Protein AF-A0A0H4P6W6-F1 (afdb_monomer_lite)

Sequence (100 aa):
MFYNNVSYNNNSGYTLGKTTTTVNNIEFSNKVPSYRSGLHHHNSWNLSDYTVSASDFVSLDPSSPDFLRLKAGSGLVNVGSDIGFPFNGTAPDLGVYEQY

Structure (mmCIF, N/CA/C/O backbone):
data_AF-A0A0H4P6W6-F1
#
_entry.id   AF-A0A0H4P6W6-F1
#
loop_
_atom_site.group_PDB
_atom_site.id
_atom_site.type_symbol
_atom_site.label_atom_id
_atom_site.label_alt_id
_atom_site.label_comp_id
_atom_site.label_asym_id
_atom_site.label_entity_id
_atom_site.label_seq_id
_atom_site.pdbx_PDB_ins_code
_atom_site.Cartn_x
_atom_site.Cartn_y
_atom_site.Cartn_z
_atom_site.occupancy
_atom_site.B_iso_or_equiv
_atom_site.auth_seq_id
_atom_site.auth_comp_id
_atom_site.auth_asym_id
_atom_site.auth_atom_id
_atom_site.pdbx_PDB_model_num
ATOM 1 N N . MET A 1 1 ? 7.174 12.689 -2.172 1.00 85.69 1 MET A N 1
ATOM 2 C CA . MET A 1 1 ? 6.743 11.956 -0.966 1.00 85.69 1 MET A CA 1
ATOM 3 C C . MET A 1 1 ? 5.545 11.104 -1.336 1.00 85.69 1 MET A C 1
ATOM 5 O O . MET A 1 1 ? 4.753 11.578 -2.140 1.00 85.69 1 MET A O 1
ATOM 9 N N . PHE A 1 2 ? 5.421 9.895 -0.789 1.00 92.06 2 PHE A N 1
ATOM 10 C CA . PHE A 1 2 ? 4.225 9.057 -0.950 1.00 92.06 2 PHE A CA 1
ATOM 11 C C . PHE A 1 2 ? 3.742 8.606 0.425 1.00 92.06 2 PHE A C 1
ATOM 13 O O . PHE A 1 2 ? 4.466 7.902 1.132 1.00 92.06 2 PHE A O 1
ATOM 20 N N . TYR A 1 3 ? 2.542 9.031 0.800 1.00 96.56 3 TYR A N 1
ATOM 21 C CA . TYR A 1 3 ? 1.923 8.707 2.079 1.00 96.56 3 TYR A CA 1
ATOM 22 C C . TYR A 1 3 ? 0.562 8.069 1.855 1.00 96.56 3 TYR A C 1
ATOM 24 O O . TYR A 1 3 ? -0.180 8.579 1.017 1.00 96.56 3 TYR A O 1
ATOM 32 N N . ASN A 1 4 ? 0.254 6.991 2.578 1.00 97.75 4 ASN A N 1
ATOM 33 C CA . ASN A 1 4 ? -1.084 6.391 2.580 1.00 97.75 4 ASN A CA 1
ATOM 34 C C . ASN A 1 4 ? -1.596 6.040 1.165 1.00 97.75 4 ASN A C 1
ATOM 36 O O . ASN A 1 4 ? -2.694 6.408 0.761 1.00 97.75 4 ASN A O 1
ATOM 40 N N . ASN A 1 5 ? -0.776 5.339 0.371 1.00 97.06 5 ASN A N 1
ATOM 41 C CA . ASN A 1 5 ? -1.149 4.867 -0.970 1.00 97.06 5 ASN A CA 1
ATOM 42 C C . ASN A 1 5 ? -1.202 3.342 -1.028 1.00 97.06 5 ASN A C 1
ATOM 44 O O . ASN A 1 5 ? -0.554 2.654 -0.243 1.00 97.06 5 ASN A O 1
ATOM 48 N N . VAL A 1 6 ? -1.896 2.819 -2.037 1.00 97.81 6 VAL A N 1
ATOM 49 C CA . VAL A 1 6 ? -1.865 1.397 -2.391 1.00 97.81 6 VAL A CA 1
ATOM 50 C C . VAL A 1 6 ? -1.367 1.252 -3.827 1.00 97.81 6 VAL A C 1
ATOM 52 O O . VAL A 1 6 ? -1.926 1.843 -4.747 1.00 97.81 6 VAL A O 1
ATOM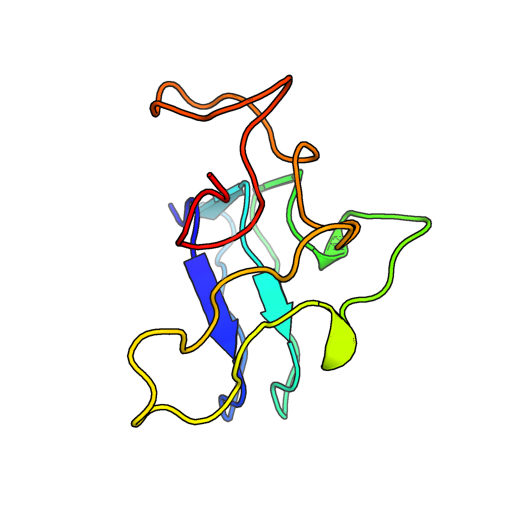 55 N N . SER A 1 7 ? -0.310 0.468 -4.027 1.00 97.25 7 SER A N 1
ATOM 56 C CA . SER A 1 7 ? 0.141 0.018 -5.342 1.00 97.25 7 SER A CA 1
ATOM 57 C C . SER A 1 7 ? -0.283 -1.430 -5.525 1.00 97.25 7 SER A C 1
ATOM 59 O O . SER A 1 7 ? 0.294 -2.333 -4.912 1.00 97.25 7 SER A O 1
ATOM 61 N N . TYR A 1 8 ? -1.319 -1.625 -6.340 1.00 97.94 8 TYR A N 1
ATOM 62 C CA . TYR A 1 8 ? -1.950 -2.917 -6.564 1.00 97.94 8 TYR A CA 1
ATOM 63 C C . TYR A 1 8 ? -1.968 -3.295 -8.045 1.00 97.94 8 TYR A C 1
ATOM 65 O O . TYR A 1 8 ? -2.406 -2.505 -8.879 1.00 97.94 8 TYR A O 1
ATOM 73 N N . ASN A 1 9 ? -1.537 -4.523 -8.350 1.00 97.69 9 ASN A N 1
ATOM 74 C CA . ASN A 1 9 ? -1.640 -5.151 -9.674 1.00 97.69 9 ASN A CA 1
ATOM 75 C C . ASN A 1 9 ? -1.070 -4.308 -10.834 1.00 97.69 9 ASN A C 1
ATOM 77 O O . ASN A 1 9 ? -1.546 -4.353 -11.970 1.00 97.69 9 ASN A O 1
ATOM 81 N N . ASN A 1 10 ? -0.024 -3.533 -10.553 1.00 96.69 10 ASN A N 1
ATOM 82 C CA . ASN A 1 10 ? 0.677 -2.744 -11.553 1.00 96.69 10 ASN A CA 1
ATOM 83 C C . ASN A 1 10 ? 1.766 -3.572 -12.248 1.00 96.69 10 ASN A C 1
ATOM 85 O O . ASN A 1 10 ? 2.277 -4.567 -11.724 1.00 96.69 10 ASN A O 1
ATOM 89 N N . ASN A 1 11 ? 2.193 -3.116 -13.431 1.00 97.00 11 ASN A N 1
ATOM 90 C CA . ASN A 1 11 ? 3.368 -3.691 -14.091 1.00 97.00 11 ASN A CA 1
ATOM 91 C C . ASN A 1 11 ? 4.644 -3.510 -13.249 1.00 97.00 11 ASN A C 1
ATOM 93 O O . ASN A 1 11 ? 5.520 -4.367 -13.254 1.00 97.00 11 ASN A O 1
ATOM 97 N N . SER A 1 12 ? 4.728 -2.408 -12.507 1.00 95.12 12 SER A N 1
ATOM 98 C CA . SER A 1 12 ? 5.779 -2.130 -11.534 1.00 95.12 12 SER A CA 1
ATOM 99 C C . SER A 1 12 ? 5.171 -1.429 -10.329 1.00 95.12 12 SER A C 1
ATOM 101 O O . SER A 1 12 ? 4.263 -0.613 -10.488 1.00 95.12 12 SER A O 1
ATOM 103 N N . GLY A 1 13 ? 5.709 -1.713 -9.146 1.00 93.12 13 GLY A N 1
ATOM 104 C CA . GLY A 1 13 ? 5.454 -0.934 -7.944 1.00 93.12 13 GLY A CA 1
ATOM 105 C C . GLY A 1 13 ? 6.020 0.484 -8.021 1.00 93.12 13 GLY A C 1
ATOM 106 O O . GLY A 1 13 ? 6.339 1.014 -9.089 1.00 93.12 13 GLY A O 1
ATOM 107 N N . TYR A 1 14 ? 6.169 1.114 -6.862 1.00 88.56 14 TYR A N 1
ATOM 108 C CA . TYR A 1 14 ? 6.710 2.461 -6.753 1.00 88.56 14 TYR A CA 1
ATOM 109 C C . TYR A 1 14 ? 8.139 2.551 -7.315 1.00 88.56 14 TYR A C 1
ATOM 111 O O . TYR A 1 14 ? 8.974 1.681 -7.074 1.00 88.56 14 TYR A O 1
ATOM 119 N N . THR A 1 15 ? 8.445 3.645 -8.018 1.00 89.56 15 THR A N 1
ATOM 120 C CA . THR A 1 15 ? 9.821 4.007 -8.390 1.00 89.56 15 THR A CA 1
ATOM 121 C C . THR A 1 15 ? 10.287 5.143 -7.487 1.00 89.56 15 THR A C 1
ATOM 123 O O . THR A 1 15 ? 9.971 6.309 -7.719 1.00 89.56 15 THR A O 1
ATOM 126 N N . LEU A 1 16 ? 11.004 4.798 -6.417 1.00 87.00 16 LEU A N 1
ATOM 127 C CA . LEU A 1 16 ? 11.374 5.726 -5.349 1.00 87.00 16 LEU A CA 1
ATOM 128 C C . LEU A 1 16 ? 12.857 6.088 -5.451 1.00 87.00 16 LEU A C 1
ATOM 130 O O . LEU A 1 16 ? 13.744 5.304 -5.091 1.00 87.00 16 LEU A O 1
ATOM 134 N N . GLY A 1 17 ? 13.127 7.296 -5.947 1.00 87.94 17 GLY A N 1
ATOM 135 C CA . GLY A 1 17 ? 14.477 7.857 -6.006 1.00 87.94 17 GLY A CA 1
ATOM 136 C C . GLY A 1 17 ? 15.032 8.205 -4.619 1.00 87.94 17 GLY A C 1
ATOM 137 O O . GLY A 1 17 ? 14.283 8.302 -3.648 1.00 87.94 17 GLY A O 1
ATOM 138 N N . LYS A 1 18 ? 16.346 8.456 -4.538 1.00 89.56 18 LYS A N 1
ATOM 139 C CA . LYS A 1 18 ? 17.091 8.671 -3.278 1.00 89.56 18 LYS A CA 1
ATOM 140 C C . LYS A 1 18 ? 16.525 9.753 -2.351 1.00 89.56 18 LYS A C 1
ATOM 142 O O . LYS A 1 18 ? 16.710 9.677 -1.145 1.00 89.56 18 LYS A O 1
ATOM 147 N N . THR A 1 19 ? 15.846 10.758 -2.896 1.00 90.50 19 THR A N 1
ATOM 148 C CA . THR A 1 19 ? 15.268 11.879 -2.133 1.00 90.50 19 THR A CA 1
ATOM 149 C C . THR A 1 19 ? 13.803 11.665 -1.747 1.00 90.50 19 THR A C 1
ATOM 151 O O . THR A 1 19 ? 13.171 12.562 -1.196 1.00 90.50 19 THR A O 1
ATOM 154 N N . THR A 1 20 ? 13.229 10.501 -2.056 1.00 92.88 20 THR A N 1
ATOM 155 C CA . THR A 1 20 ? 11.813 10.221 -1.802 1.00 92.88 20 THR A CA 1
ATOM 156 C C . THR A 1 20 ? 11.625 9.616 -0.417 1.00 92.88 20 THR A C 1
ATOM 158 O O . THR A 1 20 ? 12.242 8.597 -0.121 1.00 92.88 20 THR A O 1
ATOM 161 N N . THR A 1 21 ? 10.728 10.192 0.389 1.00 94.44 21 THR A N 1
ATOM 162 C CA . THR A 1 21 ? 10.214 9.551 1.610 1.00 94.44 21 THR A CA 1
ATOM 163 C C . THR A 1 21 ? 8.885 8.854 1.334 1.00 94.44 21 THR A C 1
ATOM 165 O O . THR A 1 21 ? 8.011 9.421 0.662 1.00 94.44 21 THR A O 1
ATOM 168 N N . THR A 1 22 ? 8.738 7.633 1.855 1.00 95.94 22 THR A N 1
ATOM 169 C CA . THR A 1 22 ? 7.503 6.840 1.779 1.00 95.94 22 THR A CA 1
ATOM 170 C C . THR A 1 22 ? 7.099 6.267 3.129 1.00 95.94 22 THR A C 1
ATOM 172 O O . THR A 1 22 ? 7.913 5.633 3.805 1.00 95.94 22 THR A O 1
ATOM 175 N N . VAL A 1 23 ? 5.846 6.508 3.513 1.00 97.88 23 VAL A N 1
ATOM 176 C CA . VAL A 1 23 ? 5.281 6.121 4.814 1.00 97.88 23 VAL A CA 1
ATOM 177 C C . VAL A 1 23 ? 3.850 5.632 4.625 1.00 97.88 23 VAL A C 1
ATOM 179 O O . VAL A 1 23 ? 3.121 6.182 3.803 1.00 97.88 23 VAL A O 1
ATOM 182 N N . ASN A 1 24 ? 3.439 4.611 5.369 1.00 98.38 24 ASN A N 1
ATOM 183 C CA . ASN A 1 24 ? 2.072 4.088 5.382 1.00 98.38 24 ASN A CA 1
ATOM 184 C C . ASN A 1 24 ? 1.555 3.557 4.031 1.00 98.38 24 ASN A C 1
ATOM 186 O O . ASN A 1 24 ? 0.353 3.574 3.784 1.00 98.38 24 ASN A O 1
ATOM 190 N N . ASN A 1 25 ? 2.423 3.111 3.115 1.00 98.06 25 ASN A N 1
ATOM 191 C CA . ASN A 1 25 ? 1.984 2.595 1.812 1.00 98.06 25 ASN A CA 1
ATOM 192 C C . ASN A 1 25 ? 1.837 1.071 1.809 1.00 98.06 25 ASN A C 1
ATOM 194 O O . ASN A 1 25 ? 2.605 0.360 2.458 1.00 98.06 25 ASN A O 1
ATOM 198 N N . ILE A 1 26 ? 0.911 0.569 0.995 1.00 98.38 26 ILE A N 1
ATOM 199 C CA . ILE A 1 26 ? 0.752 -0.854 0.696 1.00 98.38 26 ILE A CA 1
ATOM 200 C C . ILE A 1 26 ? 1.267 -1.138 -0.715 1.00 98.38 26 ILE A C 1
ATOM 202 O O . ILE A 1 26 ? 0.913 -0.458 -1.674 1.00 98.38 26 ILE A O 1
ATOM 206 N N . GLU A 1 27 ? 2.063 -2.191 -0.857 1.00 97.25 27 GLU A N 1
ATOM 207 C CA . GLU A 1 27 ? 2.341 -2.847 -2.133 1.00 97.25 27 GLU A CA 1
ATOM 208 C C . GLU A 1 27 ? 1.765 -4.265 -2.127 1.00 97.25 27 GLU A C 1
ATOM 210 O O . GLU A 1 27 ? 2.052 -5.041 -1.213 1.00 97.25 27 GLU A O 1
ATOM 215 N N . PHE A 1 28 ? 0.988 -4.604 -3.161 1.00 98.12 28 PHE A N 1
ATOM 216 C CA . PHE A 1 28 ? 0.424 -5.940 -3.320 1.00 98.12 28 PHE A CA 1
ATOM 217 C C . PHE A 1 28 ? 0.253 -6.345 -4.792 1.00 98.12 28 PHE A C 1
ATOM 219 O O . PHE A 1 28 ? -0.247 -5.586 -5.614 1.00 98.12 28 PHE A O 1
ATOM 226 N N . SER A 1 29 ? 0.622 -7.583 -5.133 1.00 97.38 29 SER A N 1
ATOM 227 C CA . SER A 1 29 ? 0.366 -8.196 -6.450 1.00 97.38 29 SER A CA 1
ATOM 228 C C . SER A 1 29 ? 0.947 -7.463 -7.678 1.00 97.38 29 SER A C 1
ATOM 230 O O . SER A 1 29 ? 0.508 -7.708 -8.801 1.00 97.38 29 SER A O 1
ATOM 232 N N . ASN A 1 30 ? 1.935 -6.581 -7.512 1.00 97.44 30 ASN A N 1
ATOM 233 C CA . ASN A 1 30 ? 2.650 -5.989 -8.647 1.00 97.44 30 ASN A CA 1
ATOM 234 C C . ASN A 1 30 ? 3.530 -7.040 -9.339 1.00 97.44 30 ASN A C 1
ATOM 236 O O . ASN A 1 30 ? 4.128 -7.884 -8.671 1.00 97.44 30 ASN A O 1
ATOM 240 N N . LYS A 1 31 ? 3.663 -6.967 -10.671 1.00 97.00 31 LYS A N 1
ATOM 241 C CA . LYS A 1 31 ? 4.536 -7.892 -11.425 1.00 97.00 31 LYS A CA 1
ATOM 242 C C . LYS A 1 31 ? 6.010 -7.716 -11.065 1.00 97.00 31 LYS A C 1
ATOM 244 O O . LYS A 1 31 ? 6.749 -8.692 -10.983 1.00 97.00 31 LYS A O 1
ATOM 249 N N . VAL A 1 32 ? 6.424 -6.466 -10.869 1.00 95.88 32 VAL A N 1
ATOM 250 C CA . VAL A 1 32 ? 7.760 -6.093 -10.401 1.00 95.88 32 VAL A CA 1
ATOM 251 C C . VAL A 1 32 ? 7.602 -5.320 -9.089 1.00 95.88 32 VAL A C 1
ATOM 253 O O . VAL A 1 32 ? 6.838 -4.348 -9.073 1.00 95.88 32 VAL A O 1
ATOM 256 N N . PRO A 1 33 ? 8.288 -5.718 -7.999 1.00 92.38 33 PRO A N 1
ATOM 257 C CA . PRO A 1 33 ? 8.260 -4.980 -6.742 1.00 92.38 33 PRO A CA 1
ATOM 258 C C . PRO A 1 33 ? 8.778 -3.551 -6.894 1.00 92.38 33 PRO A C 1
ATOM 260 O O . PRO A 1 33 ? 9.508 -3.219 -7.828 1.00 92.38 33 PR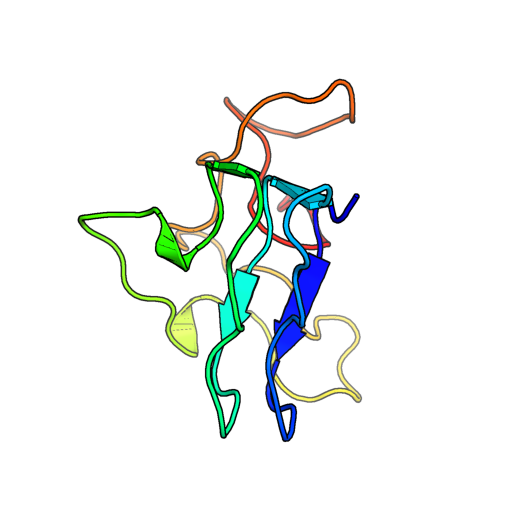O A O 1
ATOM 263 N N . SER A 1 34 ? 8.446 -2.708 -5.927 1.00 92.50 34 SER A N 1
ATOM 264 C CA . SER A 1 34 ? 8.897 -1.321 -5.906 1.00 92.50 34 SER A CA 1
ATOM 265 C C . SER A 1 34 ? 10.425 -1.207 -5.853 1.00 92.50 34 SER A C 1
ATOM 267 O O . SER A 1 34 ? 11.085 -1.876 -5.055 1.00 92.50 34 SER A O 1
ATOM 269 N N . TYR A 1 35 ? 10.988 -0.288 -6.639 1.00 91.88 35 TYR A N 1
ATOM 270 C CA . TYR A 1 35 ? 12.378 0.143 -6.499 1.00 91.88 35 TYR A CA 1
ATOM 271 C C . TYR A 1 35 ? 12.480 1.177 -5.374 1.00 91.88 35 TYR A C 1
ATOM 273 O O . TYR A 1 35 ? 11.843 2.231 -5.428 1.00 91.88 35 TYR A O 1
ATOM 281 N N . ARG A 1 36 ? 13.281 0.880 -4.347 1.00 91.69 36 ARG A N 1
ATOM 282 C CA . ARG A 1 36 ? 13.305 1.621 -3.077 1.00 91.69 36 ARG A CA 1
ATOM 283 C C . ARG A 1 36 ? 14.724 2.090 -2.761 1.00 91.69 36 ARG A C 1
ATOM 285 O O . ARG A 1 36 ? 15.507 1.341 -2.193 1.00 91.69 36 ARG A O 1
ATOM 292 N N . SER A 1 37 ? 15.064 3.319 -3.157 1.00 90.19 37 SER A N 1
ATOM 293 C CA . SER A 1 37 ? 16.399 3.901 -2.902 1.00 90.19 37 SER A CA 1
ATOM 294 C C . SER A 1 37 ? 16.408 5.108 -1.958 1.00 90.19 37 SER A C 1
ATOM 296 O O . SER A 1 37 ? 17.483 5.586 -1.601 1.00 90.19 37 SER A O 1
ATOM 298 N N . GLY A 1 38 ? 15.229 5.617 -1.590 1.00 90.00 38 GLY A N 1
ATOM 299 C CA . GLY A 1 38 ? 15.049 6.714 -0.635 1.00 90.00 38 GLY A CA 1
ATOM 300 C C . GLY A 1 38 ? 14.697 6.235 0.776 1.00 90.00 38 GLY A C 1
ATOM 301 O O . GLY A 1 38 ? 14.818 5.051 1.090 1.00 90.00 38 GLY A O 1
ATOM 302 N N . LEU A 1 39 ? 14.233 7.157 1.624 1.00 93.88 39 LEU A N 1
ATOM 303 C CA . LEU A 1 39 ? 13.782 6.842 2.980 1.00 93.88 39 LEU A CA 1
ATOM 304 C C . LEU A 1 39 ? 12.412 6.151 2.940 1.00 93.88 39 LEU A C 1
ATOM 306 O O . LEU A 1 39 ? 11.464 6.635 2.320 1.00 93.88 39 LEU A O 1
ATOM 310 N N . HIS A 1 40 ? 12.277 5.024 3.629 1.00 94.69 40 HIS A N 1
ATOM 311 C CA . HIS A 1 40 ? 11.005 4.319 3.722 1.00 94.69 40 HIS A CA 1
ATOM 312 C C . HIS A 1 40 ? 10.836 3.669 5.095 1.00 94.69 40 HIS A C 1
ATOM 314 O O . HIS A 1 40 ? 11.733 2.976 5.573 1.00 94.69 40 HIS A O 1
ATOM 320 N N . HIS A 1 41 ? 9.684 3.874 5.727 1.00 96.19 41 HIS A N 1
ATOM 321 C CA . HIS A 1 41 ? 9.330 3.227 6.991 1.00 96.19 41 HIS A CA 1
ATOM 322 C C . HIS A 1 41 ? 7.823 3.011 7.078 1.00 96.19 41 HIS A C 1
ATOM 324 O O . HIS A 1 41 ? 7.067 3.741 6.446 1.00 96.19 41 HIS A O 1
ATOM 330 N N . HIS A 1 42 ? 7.388 2.033 7.877 1.00 97.50 42 HIS A N 1
ATOM 331 C CA . HIS A 1 42 ? 5.965 1.731 8.092 1.00 97.50 42 HIS A CA 1
ATOM 332 C C . HIS A 1 42 ? 5.181 1.561 6.780 1.00 97.50 42 HIS A C 1
ATOM 334 O O . HIS A 1 42 ? 4.044 1.988 6.663 1.00 97.50 42 HIS A O 1
ATOM 340 N N . ASN A 1 43 ? 5.804 0.989 5.751 1.00 97.88 43 ASN A N 1
ATOM 341 C CA . ASN A 1 43 ? 5.096 0.503 4.571 1.00 97.88 43 ASN A CA 1
ATOM 342 C C . ASN A 1 43 ? 4.871 -1.003 4.720 1.00 97.88 43 ASN A C 1
ATOM 344 O O . ASN A 1 43 ? 5.537 -1.643 5.534 1.00 97.88 43 ASN A O 1
ATOM 348 N N . SER A 1 44 ? 4.015 -1.599 3.892 1.00 97.88 44 SER A N 1
ATOM 349 C CA . SER A 1 44 ? 3.708 -3.031 3.988 1.00 97.88 44 SER A CA 1
ATOM 350 C C . SER A 1 44 ? 4.950 -3.920 3.882 1.00 97.88 44 SER A C 1
ATOM 352 O O . SER A 1 44 ? 5.040 -4.954 4.529 1.00 97.88 44 SER A O 1
ATOM 354 N N . TRP A 1 45 ? 5.959 -3.485 3.129 1.00 95.88 45 TRP A N 1
ATOM 355 C CA . TRP A 1 45 ? 7.239 -4.179 2.990 1.00 95.88 45 TRP A CA 1
ATOM 356 C C . TRP A 1 45 ? 8.239 -3.946 4.130 1.00 95.88 45 TRP A C 1
ATOM 358 O O . TRP A 1 45 ? 9.380 -4.399 4.048 1.00 95.88 45 TRP A O 1
ATOM 368 N N . ASN A 1 46 ? 7.863 -3.169 5.143 1.00 96.94 46 ASN A N 1
ATOM 369 C CA . ASN A 1 46 ? 8.643 -2.966 6.360 1.00 96.94 46 ASN A CA 1
ATOM 370 C C . ASN A 1 46 ? 8.107 -3.789 7.541 1.00 96.94 46 ASN A C 1
ATOM 372 O O . ASN A 1 46 ? 8.738 -3.778 8.593 1.00 96.94 46 ASN A O 1
ATOM 376 N N . LEU A 1 47 ? 6.988 -4.498 7.373 1.00 96.50 47 LEU A N 1
ATOM 377 C CA . LEU A 1 47 ? 6.449 -5.401 8.385 1.00 96.50 47 LEU A CA 1
ATOM 378 C C . LEU A 1 47 ? 7.254 -6.711 8.373 1.00 96.50 47 LEU A C 1
ATOM 380 O O . LEU A 1 47 ? 7.332 -7.376 7.343 1.00 96.50 47 LEU A O 1
ATOM 384 N N . SER A 1 48 ? 7.878 -7.070 9.497 1.00 94.12 48 SER A N 1
ATOM 385 C CA . SER A 1 48 ? 8.687 -8.296 9.625 1.00 94.12 48 SER A CA 1
ATOM 386 C C . SER A 1 48 ? 7.842 -9.565 9.696 1.00 94.12 48 SER A C 1
ATOM 388 O O . SER A 1 48 ? 8.228 -10.591 9.144 1.00 94.12 48 SER A O 1
ATOM 390 N N . ASP A 1 49 ? 6.684 -9.476 10.351 1.00 93.50 49 ASP A N 1
ATOM 391 C CA . ASP A 1 49 ? 5.868 -10.630 10.746 1.00 93.50 49 ASP A CA 1
ATOM 392 C C . ASP A 1 49 ? 4.521 -10.679 10.012 1.00 93.50 49 ASP A C 1
ATOM 394 O O . ASP A 1 49 ? 3.610 -11.409 10.401 1.00 93.50 49 ASP A O 1
ATOM 398 N N . TYR A 1 50 ? 4.381 -9.893 8.940 1.00 97.12 50 TYR A N 1
ATOM 399 C CA . TYR A 1 50 ? 3.158 -9.818 8.152 1.00 97.12 50 TYR A CA 1
ATOM 400 C C . TYR A 1 50 ? 3.456 -9.770 6.659 1.00 97.12 50 TYR A C 1
ATOM 402 O O . TYR A 1 50 ? 4.282 -8.989 6.196 1.00 97.12 50 TYR A O 1
ATOM 410 N N . THR A 1 51 ? 2.751 -10.593 5.886 1.00 97.19 51 THR A N 1
ATOM 411 C CA . THR A 1 51 ? 2.806 -10.573 4.422 1.00 97.19 51 THR A CA 1
ATOM 412 C C . THR A 1 51 ? 1.432 -10.212 3.891 1.00 97.19 51 THR A C 1
ATOM 414 O O . THR A 1 51 ? 0.455 -10.885 4.214 1.00 97.19 51 THR A O 1
ATOM 417 N N . VAL A 1 52 ? 1.371 -9.173 3.054 1.00 98.31 52 VAL A N 1
ATOM 418 C CA . VAL A 1 52 ? 0.114 -8.742 2.434 1.00 98.31 52 VAL A CA 1
ATOM 419 C C . VAL A 1 52 ? -0.469 -9.867 1.588 1.00 98.31 52 VAL A C 1
ATOM 421 O O . VAL A 1 52 ? 0.235 -10.516 0.810 1.00 98.31 52 VAL A O 1
ATOM 424 N N . SER A 1 53 ? -1.772 -10.063 1.705 1.00 98.38 53 SER A N 1
ATOM 425 C CA . SER A 1 53 ? -2.524 -11.100 1.020 1.00 98.38 53 SER A CA 1
ATOM 426 C C . SER A 1 53 ? -3.870 -10.574 0.528 1.00 98.38 53 SER A C 1
ATOM 428 O O . SER A 1 53 ? -4.362 -9.536 0.963 1.00 98.38 53 SER A O 1
ATOM 430 N N . ALA A 1 54 ? -4.518 -11.322 -0.366 1.00 98.50 54 ALA A N 1
ATOM 431 C CA . ALA A 1 54 ? -5.837 -10.939 -0.862 1.00 98.50 54 ALA A CA 1
ATOM 432 C C . ALA A 1 54 ? -6.906 -10.908 0.248 1.00 98.50 54 ALA A C 1
ATOM 434 O O . ALA A 1 54 ? -7.884 -10.180 0.116 1.00 98.50 54 ALA A O 1
ATOM 435 N N . SER A 1 55 ? -6.718 -11.653 1.347 1.00 98.12 55 SER A N 1
ATOM 436 C CA . SER A 1 55 ? -7.645 -11.646 2.487 1.00 98.12 55 SER A CA 1
ATOM 437 C C . SER A 1 55 ? -7.603 -10.367 3.321 1.00 98.12 55 SER A C 1
ATOM 439 O O . SER A 1 55 ? -8.505 -10.165 4.133 1.00 98.12 55 SER A O 1
ATOM 441 N N . ASP A 1 56 ? -6.606 -9.507 3.104 1.00 98.56 56 ASP A N 1
ATOM 442 C CA . ASP A 1 56 ? -6.501 -8.213 3.781 1.00 98.56 56 ASP A CA 1
ATOM 443 C C . ASP A 1 56 ? -7.512 -7.196 3.264 1.00 98.56 56 ASP A C 1
ATOM 445 O O . ASP A 1 56 ? -7.754 -6.193 3.930 1.00 98.56 56 ASP A O 1
ATOM 449 N N . PHE A 1 57 ? -8.100 -7.443 2.092 1.00 98.56 57 PHE A N 1
ATOM 450 C CA . PHE A 1 5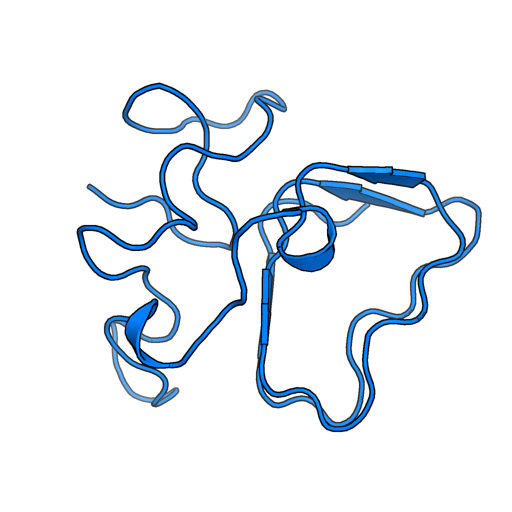7 ? -8.971 -6.502 1.403 1.00 98.56 57 PHE A CA 1
ATOM 451 C C . PHE A 1 57 ? -10.415 -7.002 1.379 1.00 98.56 57 PHE A C 1
ATOM 453 O O . PHE A 1 57 ? -10.680 -8.196 1.239 1.00 98.56 57 PHE A O 1
ATOM 460 N N . VAL A 1 58 ? -11.363 -6.071 1.485 1.00 98.31 58 VAL A N 1
ATOM 461 C CA . VAL A 1 58 ? -12.793 -6.340 1.282 1.00 98.31 58 VAL A CA 1
ATOM 462 C C . VAL A 1 58 ? -13.054 -6.702 -0.180 1.00 98.31 58 VAL A C 1
ATOM 464 O O . VAL A 1 58 ? -13.756 -7.671 -0.462 1.00 98.31 58 VAL A O 1
ATOM 467 N N . SER A 1 59 ? -12.455 -5.951 -1.109 1.00 98.19 59 SER A N 1
ATOM 468 C CA . SER A 1 59 ? -12.515 -6.222 -2.542 1.00 98.19 59 SER A CA 1
ATOM 469 C C . SER A 1 59 ? -11.220 -5.829 -3.250 1.00 98.19 59 SER A C 1
ATOM 471 O O . SER A 1 59 ? -10.593 -4.817 -2.935 1.00 98.19 59 SER A O 1
ATOM 473 N N . LEU A 1 60 ? -10.859 -6.614 -4.264 1.00 98.31 60 LEU A N 1
ATOM 474 C CA . LEU A 1 60 ? -9.801 -6.317 -5.235 1.00 98.31 60 LEU A CA 1
ATOM 475 C C . LEU A 1 60 ? -10.355 -6.067 -6.649 1.00 98.31 60 LEU A C 1
ATOM 477 O O . LEU A 1 60 ? -9.588 -5.925 -7.598 1.00 98.31 60 LEU A O 1
ATOM 481 N N . ASP A 1 61 ? -11.679 -6.010 -6.794 1.00 98.06 61 ASP A N 1
ATOM 482 C CA . ASP A 1 61 ? -12.350 -5.607 -8.028 1.00 98.06 61 ASP A CA 1
ATOM 483 C C . ASP A 1 61 ? -12.420 -4.070 -8.103 1.00 98.06 61 ASP A C 1
ATOM 485 O O . ASP A 1 61 ? -13.083 -3.476 -7.247 1.00 98.06 61 ASP A O 1
ATOM 489 N N . PRO A 1 62 ? -11.795 -3.418 -9.106 1.00 97.19 62 PRO A N 1
ATOM 490 C CA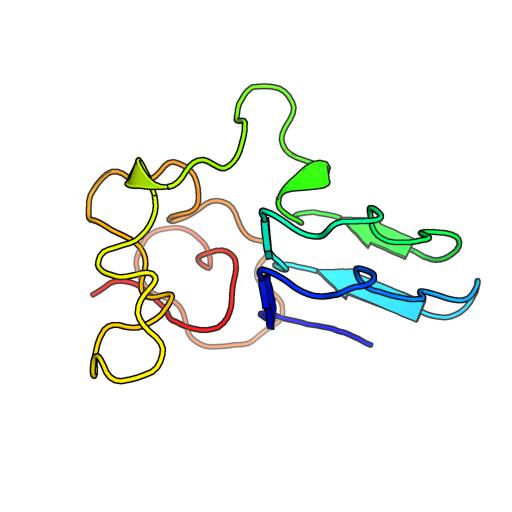 . PRO A 1 62 ? -11.827 -1.962 -9.271 1.00 97.19 62 PRO A CA 1
ATOM 491 C C . PRO A 1 62 ? -13.223 -1.360 -9.466 1.00 97.19 62 PRO A C 1
ATOM 493 O O . PRO A 1 62 ? -13.383 -0.151 -9.326 1.00 97.19 62 PRO A O 1
ATOM 496 N N . SER A 1 63 ? -14.225 -2.170 -9.818 1.00 98.00 63 SER A N 1
ATOM 497 C CA . SER A 1 63 ? -15.616 -1.723 -9.947 1.00 98.00 63 SER A CA 1
ATOM 498 C C . SER A 1 63 ? -16.375 -1.693 -8.614 1.00 98.00 63 SER A C 1
ATOM 500 O O . SER A 1 63 ? -17.456 -1.108 -8.534 1.00 98.00 63 SER A O 1
ATOM 502 N N . SER A 1 64 ? -15.816 -2.295 -7.560 1.00 98.19 64 SER A N 1
ATOM 503 C CA . SER A 1 64 ? -16.419 -2.310 -6.230 1.00 98.19 64 SER A CA 1
ATOM 504 C C . SER A 1 64 ? -16.237 -0.963 -5.516 1.00 98.19 64 SER A C 1
ATOM 506 O O . SER A 1 64 ? -15.136 -0.410 -5.535 1.00 98.19 64 SER A O 1
ATOM 508 N N . PRO A 1 65 ? -17.257 -0.457 -4.795 1.00 97.50 65 PRO A N 1
ATOM 509 C CA . PRO A 1 65 ? -17.093 0.706 -3.915 1.00 97.50 65 PRO A CA 1
ATOM 510 C C . PRO A 1 65 ? -16.116 0.449 -2.754 1.00 97.50 65 PRO A C 1
ATOM 512 O O . PRO A 1 65 ? -15.616 1.395 -2.143 1.00 97.50 65 PRO A O 1
ATOM 515 N N . ASP A 1 66 ? -15.828 -0.824 -2.472 1.00 97.56 66 ASP A N 1
ATOM 516 C CA . ASP A 1 66 ? -14.911 -1.264 -1.423 1.00 97.56 66 ASP A CA 1
ATOM 517 C C . ASP A 1 66 ? -13.544 -1.690 -1.969 1.00 97.56 66 ASP A C 1
ATOM 519 O O . ASP A 1 66 ? -12.766 -2.351 -1.274 1.00 97.56 66 ASP A O 1
ATOM 523 N N . PHE A 1 67 ? -13.241 -1.339 -3.222 1.00 98.19 67 PHE A N 1
ATOM 524 C CA . PHE A 1 67 ? -11.951 -1.623 -3.834 1.00 98.19 67 PHE A CA 1
ATOM 525 C C . PHE A 1 67 ? -10.802 -1.112 -2.955 1.00 98.19 67 PHE A C 1
ATOM 527 O O . PHE A 1 67 ? -10.750 0.065 -2.607 1.00 98.19 67 PHE A O 1
ATOM 534 N N . LEU A 1 68 ? -9.879 -2.010 -2.599 1.00 98.12 68 LEU A N 1
ATOM 535 C CA . LEU A 1 68 ? -8.706 -1.754 -1.751 1.00 98.12 68 LEU A CA 1
ATOM 536 C C . LEU A 1 68 ? -9.005 -1.321 -0.305 1.00 98.12 68 LEU A C 1
ATOM 538 O O . LEU A 1 68 ? -8.068 -0.993 0.424 1.00 98.12 68 LEU A O 1
ATOM 542 N N . ARG A 1 69 ? -10.263 -1.354 0.153 1.00 98.25 69 ARG A N 1
ATOM 543 C CA . ARG A 1 69 ? -10.569 -1.176 1.580 1.00 98.25 69 ARG A CA 1
ATOM 544 C C . ARG A 1 69 ? -10.075 -2.373 2.378 1.00 98.25 69 ARG A C 1
ATOM 546 O O . ARG A 1 69 ? -10.250 -3.515 1.949 1.00 98.25 69 ARG A O 1
ATOM 553 N N . LEU A 1 70 ? -9.502 -2.117 3.552 1.00 98.31 70 LEU A N 1
ATOM 554 C CA . LEU A 1 70 ? -9.031 -3.175 4.438 1.00 98.31 70 LEU A CA 1
ATOM 555 C C . LEU A 1 70 ? -10.197 -3.908 5.100 1.00 98.31 70 LEU A C 1
ATOM 557 O O . LEU A 1 70 ? -11.139 -3.298 5.609 1.00 98.31 70 LEU A O 1
ATOM 561 N N . LYS A 1 71 ? -10.109 -5.234 5.123 1.00 97.62 71 LYS A N 1
ATOM 562 C CA . LYS A 1 71 ? -11.031 -6.102 5.849 1.00 97.62 71 LYS A CA 1
ATOM 563 C C . LYS A 1 71 ? -10.777 -6.003 7.355 1.00 97.62 71 LYS A C 1
ATOM 565 O O . LYS A 1 71 ? -9.632 -5.876 7.793 1.00 97.62 71 LYS A O 1
ATOM 570 N N . ALA A 1 72 ? -11.837 -6.102 8.157 1.00 95.56 72 ALA A N 1
ATOM 571 C CA . ALA A 1 72 ? -11.722 -6.176 9.613 1.00 95.56 72 ALA A CA 1
ATOM 572 C C . ALA A 1 72 ? -10.791 -7.325 10.035 1.00 95.56 72 ALA A C 1
ATOM 574 O O . ALA A 1 72 ? -10.919 -8.448 9.541 1.00 95.56 72 ALA A O 1
ATOM 575 N N . GLY A 1 73 ? -9.852 -7.028 10.936 1.00 94.69 73 GLY A N 1
ATOM 576 C CA . GLY A 1 73 ? -8.836 -7.977 11.401 1.00 94.69 73 GLY A CA 1
ATOM 577 C C . GLY A 1 73 ? -7.626 -8.149 10.475 1.00 94.69 73 GLY A C 1
ATOM 578 O O . GLY A 1 73 ? -6.767 -8.974 10.776 1.00 94.69 73 GLY A O 1
ATOM 579 N N . SER A 1 74 ? -7.535 -7.391 9.375 1.00 97.69 74 SER A N 1
ATOM 580 C CA . SER A 1 74 ? -6.305 -7.296 8.580 1.00 97.69 74 SER A CA 1
ATOM 581 C C . SER A 1 74 ? -5.152 -6.784 9.445 1.00 97.69 74 SER A C 1
ATOM 583 O O . SER A 1 74 ? -5.308 -5.807 10.173 1.00 97.69 74 SER A O 1
ATOM 585 N N . GLY A 1 75 ? -3.970 -7.391 9.331 1.00 97.75 75 GLY A N 1
ATOM 586 C CA . GLY A 1 75 ? -2.761 -6.916 10.015 1.00 97.75 75 GLY A CA 1
ATOM 587 C C . GLY A 1 75 ? -2.166 -5.633 9.427 1.00 97.75 75 GLY A C 1
ATOM 588 O O . GLY A 1 75 ? -1.092 -5.214 9.843 1.00 97.75 75 GLY A O 1
ATOM 589 N N . LEU A 1 76 ? -2.844 -5.016 8.455 1.00 98.38 76 LEU A N 1
ATOM 590 C CA . LEU A 1 76 ? -2.510 -3.697 7.910 1.00 98.38 76 LEU A CA 1
ATOM 591 C C . LEU A 1 76 ? -3.256 -2.558 8.625 1.00 98.38 76 LEU A C 1
ATOM 593 O O . LEU A 1 76 ? -3.023 -1.392 8.308 1.00 98.38 76 LEU A O 1
ATOM 597 N N . VAL A 1 77 ? -4.134 -2.903 9.571 1.00 98.12 77 VAL A N 1
ATOM 598 C CA . VAL A 1 77 ? -4.923 -1.975 10.386 1.00 98.12 77 VAL A CA 1
ATOM 599 C C . VAL A 1 77 ? -4.151 -1.602 11.655 1.00 98.12 77 VAL A C 1
ATOM 601 O O . VAL A 1 77 ? -3.616 -2.488 12.319 1.00 98.12 77 VAL A O 1
ATOM 604 N N . ASN A 1 78 ? -4.126 -0.321 12.031 1.00 97.56 78 ASN A N 1
ATOM 605 C CA . ASN A 1 78 ? -3.454 0.209 13.226 1.00 97.56 78 ASN A CA 1
ATOM 606 C C . ASN A 1 78 ? -1.937 -0.073 13.319 1.00 97.56 78 ASN A C 1
ATOM 608 O O . ASN A 1 78 ? -1.406 -0.272 14.415 1.00 97.56 78 ASN A O 1
ATOM 612 N N . VAL A 1 79 ? -1.215 -0.089 12.193 1.00 97.88 79 VAL A N 1
ATOM 613 C CA . VAL A 1 79 ? 0.242 -0.381 12.158 1.00 97.88 79 VAL A CA 1
ATOM 614 C C . VAL A 1 79 ? 1.088 0.693 11.463 1.00 97.88 79 VAL A C 1
ATOM 616 O O . VAL A 1 79 ? 2.301 0.537 11.303 1.00 97.88 79 VAL A O 1
ATOM 619 N N . GLY A 1 80 ? 0.462 1.779 11.017 1.00 98.00 80 GLY A N 1
ATOM 620 C CA . GLY A 1 80 ? 1.120 2.922 10.403 1.00 98.00 80 GLY A CA 1
ATOM 621 C C . GLY A 1 80 ? 1.821 3.836 11.411 1.00 98.00 80 GLY A C 1
ATOM 622 O O . GLY A 1 80 ? 1.764 3.659 12.624 1.00 98.00 80 GLY A O 1
ATOM 623 N N . SER A 1 81 ? 2.497 4.852 10.885 1.00 98.19 81 SER A N 1
ATOM 624 C CA . SER A 1 81 ? 3.091 5.948 11.649 1.00 98.19 81 SER A CA 1
ATOM 625 C C . SER A 1 81 ? 2.197 7.177 11.557 1.00 98.19 81 SER A C 1
ATOM 627 O O . SER A 1 81 ? 1.829 7.576 10.452 1.00 98.19 81 SER A O 1
ATOM 629 N N . ASP A 1 82 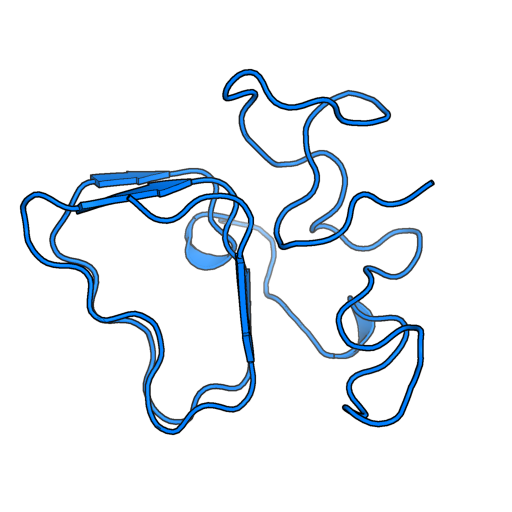? 1.916 7.824 12.687 1.00 97.69 82 ASP A N 1
ATOM 630 C CA . ASP A 1 82 ? 1.245 9.126 12.693 1.00 97.69 82 ASP A CA 1
ATOM 631 C C . ASP A 1 82 ? 2.124 10.171 11.984 1.00 97.69 82 ASP A C 1
ATOM 633 O O . ASP A 1 82 ? 3.263 10.436 12.377 1.00 97.69 82 ASP A O 1
ATOM 637 N N . ILE A 1 83 ? 1.596 10.713 10.889 1.00 95.69 83 ILE A N 1
ATOM 638 C CA . ILE A 1 83 ? 2.211 11.760 10.066 1.00 95.69 83 ILE A CA 1
ATOM 639 C C . ILE A 1 83 ? 1.347 13.034 10.023 1.00 95.69 83 ILE A C 1
ATOM 641 O O . ILE A 1 83 ? 1.558 13.889 9.163 1.00 95.69 83 ILE A O 1
ATOM 645 N N . GLY A 1 84 ? 0.382 13.167 10.940 1.00 96.12 84 GLY A N 1
ATOM 646 C CA . GLY A 1 84 ? -0.489 14.335 11.089 1.00 96.12 84 GLY A CA 1
ATOM 647 C C . GLY A 1 84 ? -1.821 14.268 10.334 1.00 96.12 84 GLY A C 1
ATOM 648 O O . GLY A 1 84 ? -2.524 15.278 10.270 1.00 96.12 84 GLY A O 1
ATOM 649 N N . PHE A 1 85 ? -2.180 13.114 9.760 1.00 93.56 85 PHE A N 1
ATOM 650 C CA . PHE A 1 85 ? -3.512 12.884 9.188 1.00 93.56 85 PHE A CA 1
ATOM 651 C C . PHE A 1 85 ? -4.451 12.252 10.224 1.00 93.56 85 PHE A C 1
ATOM 653 O O . PHE A 1 85 ? -3.978 11.500 11.071 1.00 93.56 85 PHE A O 1
ATOM 660 N N . PRO A 1 86 ? -5.769 12.514 10.163 1.00 95.38 86 PRO A N 1
ATOM 661 C CA . PRO A 1 86 ? -6.731 11.818 11.011 1.00 95.38 86 PRO A CA 1
ATOM 662 C C . PRO A 1 86 ? -6.717 10.306 10.754 1.00 95.38 86 PRO A C 1
ATOM 664 O O . PRO A 1 86 ? -6.734 9.886 9.598 1.00 95.38 86 PRO A O 1
ATOM 667 N N . PHE A 1 87 ? -6.747 9.519 11.826 1.00 96.88 87 PHE A N 1
ATOM 668 C CA . PHE A 1 87 ? -6.871 8.060 11.802 1.00 96.88 87 PHE A CA 1
ATOM 669 C C . PHE A 1 87 ? -7.797 7.586 12.925 1.00 96.88 87 PHE A C 1
ATOM 671 O O . PHE A 1 87 ? -8.064 8.335 13.872 1.00 96.88 87 PHE A O 1
ATOM 678 N N . ASN A 1 88 ? -8.286 6.351 12.822 1.00 94.75 88 ASN A N 1
ATOM 679 C CA . ASN A 1 88 ? -9.042 5.713 13.897 1.00 94.75 88 ASN A CA 1
ATOM 680 C C . ASN A 1 88 ? -8.159 4.758 14.703 1.00 94.75 88 ASN A C 1
ATOM 682 O O . ASN A 1 88 ? -7.122 4.301 14.244 1.00 94.75 88 ASN A O 1
ATOM 686 N N . GLY A 1 89 ? -8.600 4.408 15.911 1.00 95.00 89 GLY A N 1
ATOM 687 C CA . GLY A 1 89 ? -7.902 3.421 16.730 1.00 95.00 89 GLY A CA 1
ATOM 688 C C . GLY A 1 89 ? -6.601 3.956 17.330 1.00 95.00 89 GLY A C 1
ATOM 689 O O . GLY A 1 89 ? -6.574 5.042 17.908 1.00 95.00 89 GLY A O 1
ATOM 690 N N . THR A 1 90 ? -5.546 3.146 17.289 1.00 96.81 90 THR A N 1
ATOM 691 C CA . THR A 1 90 ? -4.281 3.400 17.995 1.00 96.81 90 THR A CA 1
ATOM 692 C C . THR A 1 90 ? -3.161 3.908 17.093 1.00 96.81 90 THR A C 1
ATOM 694 O O . THR A 1 90 ? -2.183 4.441 17.614 1.00 96.81 90 THR A O 1
ATOM 697 N N . ALA A 1 91 ? -3.279 3.742 15.775 1.00 97.62 91 ALA A N 1
ATOM 698 C CA . ALA A 1 91 ? -2.344 4.256 14.774 1.00 97.62 91 ALA A CA 1
ATOM 699 C C . ALA A 1 91 ? -3.023 4.279 13.391 1.00 97.62 91 ALA A C 1
ATOM 701 O O . ALA A 1 91 ? -4.023 3.590 13.223 1.00 97.62 91 ALA A O 1
ATOM 702 N N . PRO A 1 92 ? -2.485 4.999 12.390 1.00 98.31 92 PRO A N 1
ATOM 703 C CA . PRO A 1 92 ? -3.009 4.930 11.030 1.00 98.31 92 PRO A CA 1
ATOM 704 C C . PRO A 1 92 ? -3.015 3.513 10.466 1.00 98.31 92 PRO A C 1
ATOM 706 O O . PRO A 1 92 ? -2.099 2.721 10.707 1.00 98.31 92 PRO A O 1
ATOM 709 N N . ASP A 1 93 ? -3.996 3.227 9.633 1.00 98.50 93 ASP A N 1
ATOM 710 C CA . ASP A 1 93 ? -3.974 2.079 8.751 1.00 98.50 93 ASP A CA 1
ATOM 711 C C . ASP A 1 93 ? -2.964 2.309 7.622 1.00 98.50 93 ASP A C 1
ATOM 713 O O . ASP A 1 93 ? -2.672 3.437 7.199 1.00 98.50 93 ASP A O 1
ATOM 717 N N . LEU A 1 94 ? -2.400 1.219 7.103 1.00 98.56 94 LEU A N 1
ATOM 718 C CA . LEU A 1 94 ? -1.641 1.307 5.863 1.00 98.56 94 LEU A CA 1
ATOM 719 C C . LEU A 1 94 ? -2.598 1.474 4.682 1.00 98.56 94 LEU A C 1
ATOM 721 O O . LEU A 1 94 ? -3.673 0.884 4.628 1.00 98.56 94 LEU A O 1
ATOM 725 N N . GLY A 1 95 ? -2.154 2.208 3.666 1.00 97.88 95 GLY A N 1
ATOM 726 C CA . GLY A 1 95 ? -2.927 2.424 2.451 1.00 97.88 95 GLY A CA 1
ATOM 727 C C . GLY A 1 95 ? -3.826 3.653 2.517 1.00 97.88 95 GLY A C 1
ATOM 728 O O . GLY A 1 95 ? -3.608 4.563 3.310 1.00 97.88 95 GLY A O 1
ATOM 729 N N . VAL A 1 96 ? -4.777 3.706 1.584 1.00 96.00 96 VAL A N 1
ATOM 730 C CA . VAL A 1 96 ? -5.528 4.926 1.237 1.00 96.00 96 VAL A CA 1
ATOM 731 C C . VAL A 1 96 ? -6.825 5.103 2.028 1.00 96.00 96 VAL A C 1
ATOM 733 O O . VAL A 1 96 ? -7.366 6.206 2.081 1.00 96.00 96 VAL A O 1
ATOM 736 N N . TYR A 1 97 ? -7.327 4.034 2.644 1.00 96.94 97 TYR A N 1
ATOM 737 C CA . TYR A 1 97 ? -8.564 4.048 3.415 1.00 96.94 97 TYR A CA 1
ATOM 738 C C . TYR A 1 97 ? -8.284 3.648 4.856 1.00 96.94 97 TYR A C 1
ATOM 740 O O . TYR A 1 97 ? -7.717 2.587 5.090 1.00 96.94 97 TYR A O 1
ATOM 748 N N . GLU A 1 98 ? -8.770 4.461 5.787 1.00 96.56 98 GLU A N 1
ATOM 749 C CA . GLU A 1 98 ? -8.948 4.057 7.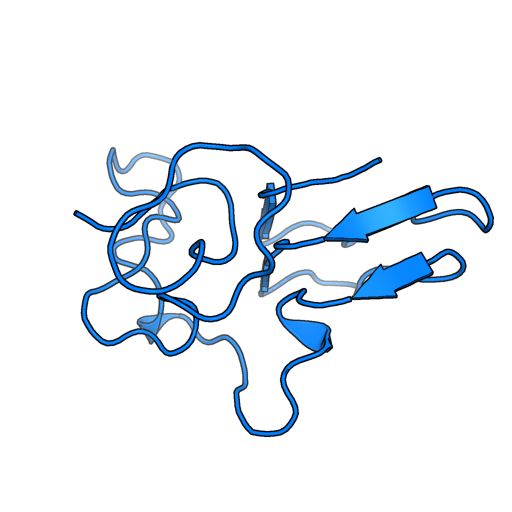179 1.00 96.56 98 GLU A CA 1
ATOM 750 C C . GLU A 1 98 ? -10.143 3.108 7.303 1.00 96.56 98 GLU A C 1
ATOM 752 O O . GLU A 1 98 ? -11.194 3.301 6.673 1.00 96.56 98 GLU A O 1
ATOM 757 N N . GLN A 1 99 ? -9.979 2.084 8.131 1.00 91.31 99 GLN A N 1
ATOM 758 C CA . GLN A 1 99 ? -11.052 1.238 8.614 1.00 91.31 99 GLN A CA 1
ATOM 759 C C . GLN A 1 99 ? -11.841 1.978 9.703 1.00 91.31 99 GLN A C 1
ATOM 761 O O . GLN A 1 99 ? -11.279 2.665 10.558 1.00 91.31 99 GLN A O 1
ATOM 766 N N . TYR A 1 100 ? -13.166 1.840 9.648 1.00 76.06 100 TYR A N 1
ATOM 767 C CA . TYR A 1 100 ? -14.122 2.387 10.614 1.00 76.06 100 TYR A CA 1
ATOM 768 C C . TYR A 1 100 ? -14.939 1.253 11.227 1.00 76.06 100 TYR A C 1
ATOM 770 O O . TYR A 1 100 ? -15.205 0.270 10.493 1.00 76.06 100 TYR A O 1
#

Foldseek 3Di:
DAEQAEAEQACEDAAADQDDEYWLAEYDNHVYYYDDNHHYDHYQVNDPPDDDDPQQFPDCDPVDPRHRPGDPPRPQAQRTDDPPDDADDNHHGRHNDHDD

Organism: NCBI:txid320787

pLDDT: mean 95.77, std 3.53, range [76.06, 98.56]

InterPro domains:
  IPR011050 Pectin lyase fold/virulence factor [SSF51126] (2-98)
  IPR012334 Pectin lyase fold [G3DSA:2.160.20.10] (1-100)

Secondary structure (DSSP, 8-state):
-EES-EEES-SS--EE-TT-EEES-EEES-SSPPEE-SEEESSGGG-SS----GGGBSB--TTSTTBTPBPTT-TTSS-S---SS--STTSPPSSS----

Radius of gyration: 12.82 Å; chains: 1; bounding box: 34×26×32 Å